Protein AF-A0A970VBU3-F1 (afdb_monomer)

Sequence (48 aa):
QRERFAAERDLAAARYGYLLGYLQLQAAVGAATTPAPLEEINSYLLAE

Nearest PDB structures (foldseek):
  3pip-assembly1_V  TM=3.738E-01  e=2.382E+00  Deinococcus radiodurans

Solvent-accessible surface area (backbone atoms only — not comparable to full-atom values): 2844 Å² total; per-residue (Å²): 109,73,67,56,56,50,50,54,51,52,51,51,51,52,52,53,52,49,57,51,50,52,51,52,51,37,43,76,73,66,54,63,84,51,67,60,70,58,54,54,52,49,53,65,67,71,72,114

Mean predicted aligned error: 5.88 Å

Structure (mmCIF, N/CA/C/O backbone):
data_AF-A0A970VBU3-F1
#
_entry.id   AF-A0A970VBU3-F1
#
loop_
_atom_site.group_PDB
_atom_site.id
_atom_site.type_symbol
_atom_site.label_atom_id
_atom_site.label_alt_id
_atom_site.label_comp_id
_atom_site.label_asym_id
_atom_site.label_entity_id
_atom_site.label_seq_id
_atom_site.pdbx_PDB_ins_code
_atom_site.Cartn_x
_atom_site.Cartn_y
_atom_site.Cartn_z
_atom_site.occupancy
_atom_site.B_iso_or_equiv
_atom_site.auth_seq_id
_atom_site.auth_comp_id
_atom_site.auth_asym_id
_atom_site.auth_atom_id
_atom_site.pdbx_PDB_model_num
ATOM 1 N N . GLN A 1 1 ? -16.597 3.805 23.056 1.00 67.25 1 GLN A N 1
ATOM 2 C CA . GLN A 1 1 ? -15.129 4.001 22.950 1.00 67.25 1 GLN A CA 1
ATOM 3 C C . GLN A 1 1 ? -14.425 2.818 22.285 1.00 67.25 1 GLN A C 1
ATOM 5 O O . GLN A 1 1 ? -13.745 3.054 21.302 1.00 67.25 1 GLN A O 1
ATOM 10 N N . ARG A 1 2 ? -14.618 1.562 22.730 1.00 78.12 2 ARG A N 1
ATOM 11 C CA . ARG A 1 2 ? -14.021 0.372 22.074 1.00 78.12 2 ARG A CA 1
ATOM 12 C C . ARG A 1 2 ? -14.316 0.261 20.571 1.00 78.12 2 ARG A C 1
ATOM 14 O O . ARG A 1 2 ? -13.397 0.055 19.795 1.00 78.12 2 ARG A O 1
ATOM 21 N N . GLU A 1 3 ? -15.569 0.462 20.173 1.00 81.38 3 GLU A N 1
ATOM 22 C CA . GLU A 1 3 ? -15.978 0.419 18.758 1.00 81.38 3 GLU A CA 1
ATOM 23 C C . GLU A 1 3 ? -15.320 1.515 17.914 1.00 81.38 3 GLU A C 1
ATOM 25 O O . GLU A 1 3 ? -14.963 1.275 16.768 1.00 81.38 3 GLU A O 1
ATOM 30 N N . ARG A 1 4 ? -15.085 2.696 18.498 1.00 79.81 4 ARG A N 1
ATOM 31 C CA . ARG A 1 4 ? -14.397 3.800 17.819 1.00 79.81 4 ARG A CA 1
ATOM 32 C C . ARG A 1 4 ? -12.937 3.453 17.530 1.00 79.81 4 ARG A C 1
ATOM 34 O O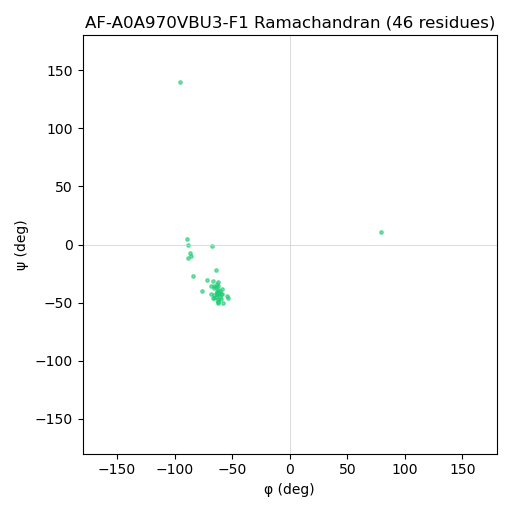 . ARG A 1 4 ? -12.493 3.633 16.407 1.00 79.81 4 ARG A O 1
ATOM 41 N N . PHE A 1 5 ? -12.220 2.905 18.511 1.00 86.69 5 PHE A N 1
ATOM 42 C CA . PHE A 1 5 ? -10.834 2.472 18.306 1.00 86.69 5 PHE A CA 1
ATOM 43 C C . PHE A 1 5 ? -10.726 1.302 17.323 1.00 86.69 5 PHE A C 1
ATOM 45 O O . PHE A 1 5 ? -9.778 1.244 16.547 1.00 86.69 5 PHE A O 1
ATOM 52 N N . ALA A 1 6 ? -11.698 0.383 17.331 1.00 89.88 6 ALA A N 1
ATOM 53 C CA . ALA A 1 6 ? -11.771 -0.676 16.329 1.00 89.88 6 ALA A CA 1
ATOM 54 C C . ALA A 1 6 ? -11.954 -0.088 14.921 1.00 89.88 6 ALA A C 1
ATOM 56 O O . ALA A 1 6 ? -11.173 -0.404 14.033 1.00 89.88 6 ALA A O 1
ATOM 57 N N . ALA A 1 7 ? -12.896 0.843 14.749 1.00 91.44 7 ALA A N 1
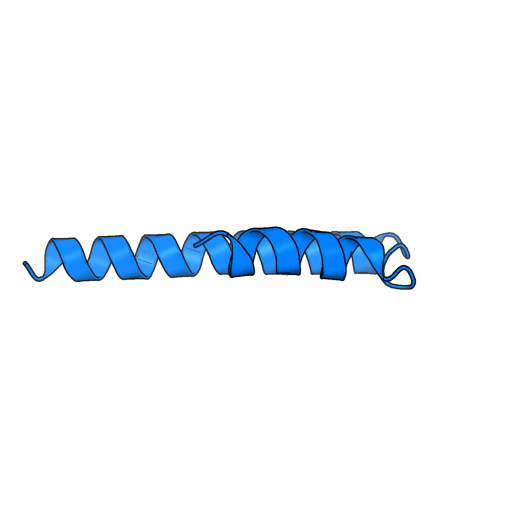ATOM 58 C CA . ALA A 1 7 ? -13.144 1.502 13.470 1.00 91.44 7 ALA A CA 1
ATOM 59 C C . ALA A 1 7 ? -11.938 2.316 12.965 1.00 91.44 7 ALA A C 1
ATOM 61 O O . ALA A 1 7 ? -11.600 2.235 11.789 1.00 91.44 7 ALA A O 1
ATOM 62 N N . GLU A 1 8 ? -11.260 3.070 13.837 1.00 90.44 8 GLU A N 1
ATOM 63 C CA . GLU A 1 8 ? -10.052 3.831 13.479 1.00 90.44 8 GLU A CA 1
ATOM 64 C C . GLU A 1 8 ? -8.911 2.898 13.036 1.00 90.44 8 GLU A C 1
ATOM 66 O O . GLU A 1 8 ? -8.236 3.158 12.039 1.00 90.44 8 GLU A O 1
ATOM 71 N N . ARG A 1 9 ? -8.732 1.767 13.727 1.00 92.56 9 ARG A N 1
ATOM 72 C CA . ARG A 1 9 ? -7.719 0.767 13.375 1.00 92.56 9 ARG A CA 1
ATOM 73 C C . ARG A 1 9 ? -8.046 0.057 12.061 1.00 92.56 9 ARG A C 1
ATOM 75 O O . ARG A 1 9 ? -7.152 -0.152 11.245 1.00 92.56 9 ARG A O 1
ATOM 82 N N . ASP A 1 10 ? -9.306 -0.302 11.851 1.00 95.00 10 ASP A N 1
ATOM 83 C CA . ASP A 1 10 ? -9.747 -0.974 10.629 1.00 95.00 10 ASP A CA 1
ATOM 84 C C . ASP A 1 10 ? -9.656 -0.018 9.422 1.00 95.00 10 ASP A C 1
ATOM 86 O O . ASP A 1 10 ? -9.232 -0.424 8.339 1.00 95.00 10 ASP A O 1
ATOM 90 N N . LEU A 1 11 ? -9.935 1.277 9.624 1.00 93.00 11 LEU A N 1
ATOM 91 C CA . LEU A 1 11 ? -9.713 2.325 8.625 1.00 93.00 11 LEU A CA 1
ATOM 92 C C . LEU A 1 11 ? -8.228 2.460 8.261 1.00 93.00 11 LEU A C 1
ATOM 94 O O . LEU A 1 11 ? -7.889 2.508 7.078 1.00 93.00 11 LEU A O 1
ATOM 98 N N . ALA A 1 12 ? -7.338 2.496 9.256 1.00 90.56 12 ALA A N 1
ATOM 99 C CA . ALA A 1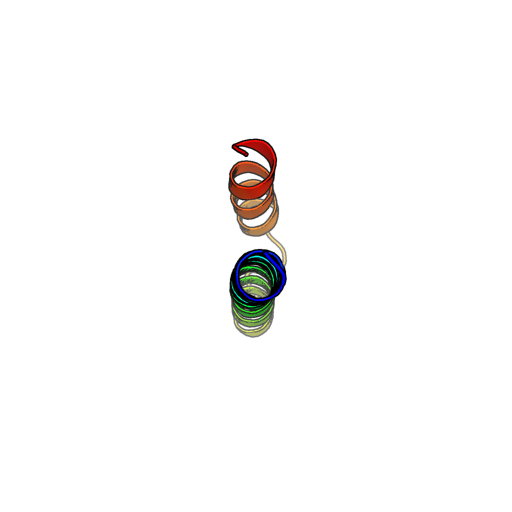 12 ? -5.898 2.549 9.016 1.00 90.56 12 ALA A CA 1
ATOM 100 C C . ALA A 1 12 ? -5.412 1.311 8.242 1.00 90.56 12 ALA A C 1
ATOM 102 O O . ALA A 1 12 ? -4.694 1.440 7.249 1.00 90.56 12 ALA A O 1
ATOM 103 N N . ALA A 1 13 ? -5.860 0.114 8.634 1.00 94.75 13 ALA A N 1
ATOM 104 C CA . ALA A 1 13 ? -5.521 -1.129 7.946 1.00 94.75 13 ALA A CA 1
ATOM 105 C C . ALA A 1 13 ? -5.972 -1.122 6.475 1.00 94.75 13 ALA A C 1
ATOM 107 O O . ALA A 1 13 ? -5.202 -1.509 5.595 1.00 94.75 13 ALA A O 1
ATOM 108 N N . ALA A 1 14 ? -7.183 -0.631 6.193 1.00 95.44 14 ALA A N 1
ATOM 109 C CA . ALA A 1 14 ? -7.695 -0.514 4.830 1.00 95.44 14 ALA A CA 1
ATOM 110 C C . ALA A 1 14 ? -6.858 0.450 3.971 1.00 95.44 14 ALA A C 1
ATOM 112 O O . ALA A 1 14 ? -6.536 0.131 2.825 1.00 95.44 14 ALA A O 1
ATOM 113 N N . ARG A 1 15 ? -6.454 1.600 4.529 1.00 93.31 15 ARG A N 1
ATOM 114 C CA . ARG A 1 15 ? -5.614 2.591 3.832 1.00 93.31 15 ARG A CA 1
ATOM 115 C C . ARG A 1 15 ? -4.249 2.020 3.458 1.00 93.31 15 ARG A C 1
ATOM 117 O O . ARG A 1 15 ? -3.855 2.101 2.297 1.00 93.31 15 ARG A O 1
ATOM 124 N N . TYR A 1 16 ? -3.554 1.391 4.405 1.00 92.25 16 TYR A N 1
ATOM 125 C CA . TYR A 1 16 ? -2.258 0.770 4.116 1.00 92.25 16 TYR A CA 1
ATOM 126 C C . TYR A 1 16 ? -2.381 -0.410 3.149 1.00 92.25 16 TYR A C 1
ATOM 128 O O . TYR A 1 16 ? -1.541 -0.559 2.26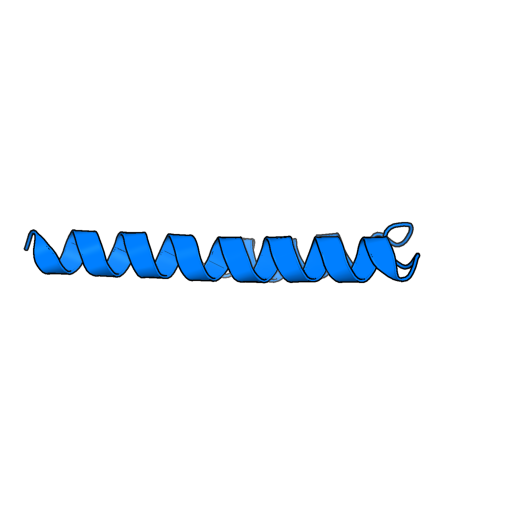4 1.00 92.25 16 TYR A O 1
ATOM 136 N N . GLY 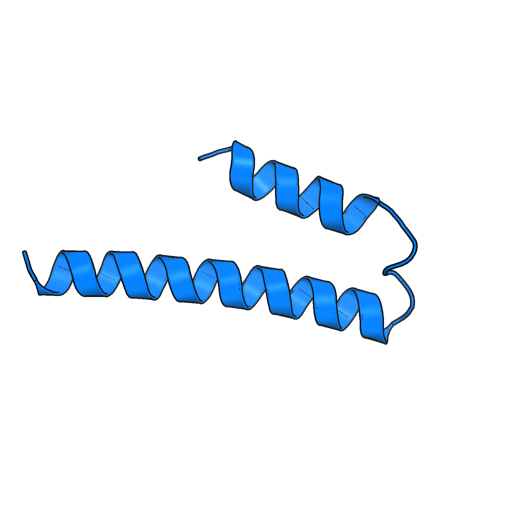A 1 17 ? -3.444 -1.212 3.268 1.00 95.25 17 GLY A N 1
ATOM 137 C CA . GLY A 1 17 ? -3.725 -2.301 2.333 1.00 95.25 17 GLY A CA 1
ATOM 138 C C . GLY A 1 17 ? -3.888 -1.811 0.891 1.00 95.25 17 GLY A C 1
ATOM 139 O O . GLY A 1 17 ? -3.319 -2.404 -0.024 1.00 95.25 17 GLY A O 1
ATOM 140 N N . TYR A 1 18 ? -4.593 -0.695 0.691 1.00 91.75 18 TYR A N 1
ATOM 141 C CA . TYR A 1 18 ? -4.735 -0.062 -0.621 1.00 91.75 18 TYR A CA 1
ATOM 142 C C . TYR A 1 18 ? -3.388 0.402 -1.197 1.00 91.75 18 TYR A C 1
ATOM 144 O O . TYR A 1 18 ? -3.055 0.050 -2.329 1.00 91.75 18 TYR A O 1
ATOM 152 N N . LEU A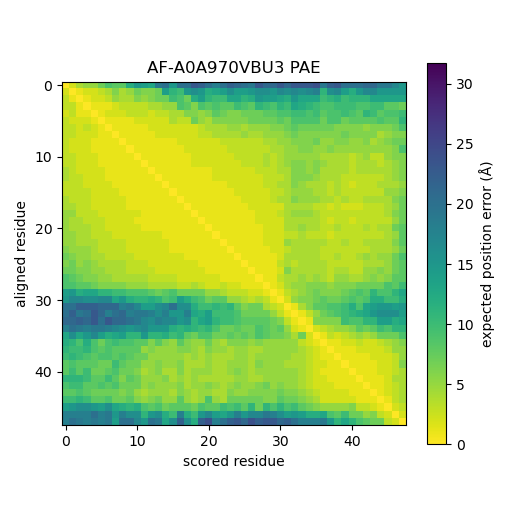 1 19 ? -2.590 1.141 -0.415 1.00 90.81 19 LEU A N 1
ATOM 153 C CA . LEU A 1 19 ? -1.291 1.663 -0.865 1.00 90.81 19 LEU A CA 1
ATOM 154 C C . LEU A 1 19 ? -0.315 0.534 -1.225 1.00 90.81 19 LEU A C 1
ATOM 156 O O . LEU A 1 19 ? 0.376 0.602 -2.242 1.00 90.81 19 LEU A O 1
ATOM 160 N N . LEU A 1 20 ? -0.295 -0.539 -0.428 1.00 91.25 20 LEU A N 1
ATOM 161 C CA . LEU A 1 20 ? 0.511 -1.721 -0.717 1.00 91.25 20 LEU A CA 1
ATOM 162 C C . LEU A 1 20 ? 0.054 -2.418 -2.005 1.00 91.25 20 LEU A C 1
ATOM 164 O O . LEU A 1 20 ? 0.890 -2.768 -2.837 1.00 91.25 20 LEU A O 1
ATOM 168 N N . GLY A 1 21 ? -1.256 -2.598 -2.188 1.00 92.69 21 GLY A N 1
ATOM 169 C CA . GLY A 1 21 ? -1.811 -3.201 -3.401 1.00 92.69 21 GLY A CA 1
ATOM 170 C C . GLY A 1 21 ? -1.479 -2.396 -4.660 1.00 92.69 21 GLY A C 1
ATOM 171 O O . GLY A 1 21 ? -1.107 -2.972 -5.682 1.00 92.69 21 GLY A O 1
ATOM 172 N N . TYR A 1 22 ? -1.526 -1.065 -4.574 1.00 89.38 22 TYR A N 1
ATOM 173 C CA . TYR A 1 22 ? -1.106 -0.177 -5.657 1.00 89.38 22 TYR A CA 1
ATOM 174 C C . TYR A 1 22 ? 0.370 -0.383 -6.030 1.00 89.38 22 TYR A C 1
ATOM 176 O O . TYR A 1 22 ? 0.679 -0.582 -7.205 1.00 89.38 22 TYR A O 1
ATOM 184 N N . LEU A 1 23 ? 1.280 -0.439 -5.049 1.00 87.75 2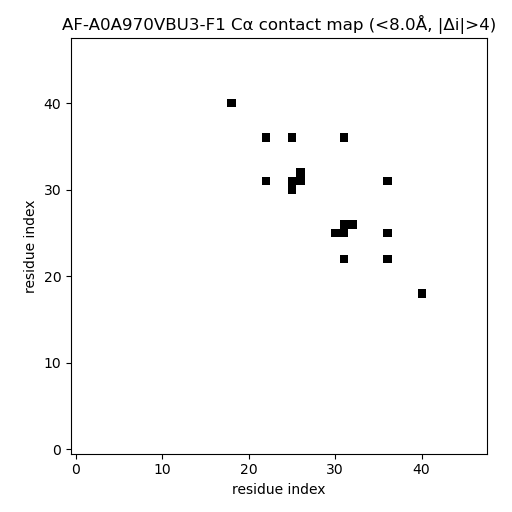3 LEU A N 1
ATOM 185 C CA . LEU A 1 23 ? 2.702 -0.715 -5.305 1.00 87.75 23 LEU A CA 1
ATOM 186 C C . LEU A 1 23 ? 2.936 -2.087 -5.935 1.00 87.75 23 LEU A C 1
ATOM 188 O O . LEU A 1 23 ? 3.742 -2.216 -6.856 1.00 87.75 23 LEU A O 1
ATOM 192 N N . GLN A 1 24 ? 2.230 -3.111 -5.458 1.00 90.44 24 GLN A N 1
ATOM 193 C CA . GLN A 1 24 ? 2.319 -4.458 -6.018 1.00 90.44 24 GLN A CA 1
ATOM 194 C C . GLN A 1 24 ? 1.858 -4.491 -7.480 1.00 90.44 24 GLN A C 1
ATOM 196 O O . GLN A 1 24 ? 2.495 -5.149 -8.302 1.00 90.44 24 GLN A O 1
ATOM 201 N N . LEU A 1 25 ? 0.801 -3.749 -7.825 1.00 90.88 25 LEU A N 1
ATOM 202 C CA . LEU A 1 25 ? 0.330 -3.626 -9.203 1.00 90.88 25 LEU A CA 1
ATOM 203 C C . LEU A 1 25 ? 1.358 -2.909 -10.085 1.00 90.88 25 LEU A C 1
ATOM 205 O O . LEU A 1 25 ? 1.686 -3.405 -11.161 1.00 90.88 25 LEU A O 1
ATOM 209 N N . GLN A 1 26 ? 1.913 -1.790 -9.608 1.00 87.88 26 GLN A N 1
ATOM 210 C CA . GLN A 1 26 ? 2.972 -1.056 -10.309 1.00 87.88 26 GLN A CA 1
ATOM 211 C C . GLN A 1 26 ? 4.210 -1.938 -10.540 1.00 87.88 26 GLN A C 1
ATOM 213 O O . GLN A 1 26 ? 4.812 -1.915 -11.615 1.00 87.88 26 GLN A O 1
ATOM 218 N N . ALA A 1 27 ? 4.565 -2.781 -9.568 1.00 87.50 27 ALA A N 1
ATOM 219 C CA . ALA A 1 27 ? 5.633 -3.763 -9.721 1.00 87.50 27 ALA A CA 1
ATOM 220 C C . ALA A 1 27 ? 5.306 -4.835 -10.765 1.00 87.50 27 ALA A C 1
ATOM 222 O O . ALA A 1 27 ? 6.152 -5.137 -11.607 1.00 87.50 27 ALA A O 1
ATOM 223 N N . ALA A 1 28 ? 4.082 -5.367 -10.762 1.00 90.06 28 ALA A N 1
ATOM 224 C CA . ALA A 1 28 ? 3.653 -6.392 -11.709 1.00 90.06 28 ALA A CA 1
ATOM 225 C C . ALA A 1 28 ? 3.673 -5.910 -13.171 1.00 90.06 28 ALA A C 1
ATOM 227 O O . ALA A 1 28 ? 3.965 -6.699 -14.067 1.00 90.06 28 ALA A O 1
ATOM 228 N N . VAL A 1 29 ? 3.408 -4.621 -13.417 1.00 88.94 29 VAL A N 1
ATOM 229 C CA . VAL A 1 29 ? 3.457 -4.018 -14.764 1.00 88.94 29 VAL A CA 1
ATOM 230 C C . VAL A 1 29 ? 4.842 -3.475 -15.147 1.00 88.94 29 VAL A C 1
ATOM 232 O O . VAL A 1 29 ? 4.992 -2.872 -16.207 1.00 88.94 29 VAL A O 1
ATOM 235 N N . GLY A 1 30 ? 5.864 -3.680 -14.307 1.00 82.00 30 GLY A N 1
ATOM 236 C CA . GLY A 1 30 ? 7.240 -3.242 -14.572 1.00 82.00 30 GLY A CA 1
ATOM 237 C C . GLY A 1 30 ? 7.512 -1.753 -14.317 1.00 82.00 30 GLY A C 1
ATOM 238 O O . GLY A 1 30 ? 8.581 -1.265 -14.673 1.00 82.00 30 GLY A O 1
ATOM 239 N N . ALA A 1 31 ? 6.585 -1.031 -13.681 1.00 76.38 31 ALA A N 1
ATOM 240 C CA . ALA A 1 31 ? 6.708 0.395 -13.361 1.00 76.38 31 ALA A CA 1
ATOM 241 C C . ALA A 1 31 ? 7.436 0.679 -12.027 1.00 76.38 31 ALA A C 1
ATOM 243 O O . ALA A 1 31 ? 7.775 1.828 -11.734 1.00 76.38 31 ALA A O 1
ATOM 244 N N . ALA A 1 32 ? 7.740 -0.357 -11.233 1.00 65.19 32 ALA A N 1
ATOM 245 C CA . ALA A 1 32 ? 8.425 -0.238 -9.936 1.00 65.19 32 ALA A CA 1
ATOM 246 C C . ALA A 1 32 ? 9.894 0.231 -9.996 1.00 65.19 32 ALA A C 1
ATOM 248 O O . ALA A 1 32 ? 10.532 0.366 -8.956 1.00 65.19 32 ALA A O 1
ATOM 249 N N . THR A 1 33 ? 10.453 0.479 -11.182 1.00 63.75 33 THR A N 1
ATOM 250 C CA . THR A 1 33 ? 11.814 1.020 -11.348 1.00 63.75 33 THR A CA 1
ATOM 251 C C . THR A 1 33 ? 11.869 2.545 -11.278 1.00 63.75 33 THR A C 1
ATOM 253 O O . THR A 1 33 ? 12.958 3.113 -11.209 1.00 63.75 33 THR A O 1
ATOM 256 N N . THR A 1 34 ? 10.715 3.216 -11.292 1.00 64.69 34 THR A N 1
ATOM 257 C CA . THR A 1 34 ? 10.639 4.675 -11.186 1.00 64.69 34 THR A CA 1
ATOM 258 C C . THR A 1 34 ? 10.405 5.100 -9.731 1.00 64.69 34 THR A C 1
ATOM 260 O O . THR A 1 34 ? 9.627 4.450 -9.037 1.00 64.69 34 THR A O 1
ATOM 263 N N . PRO A 1 35 ? 11.043 6.179 -9.238 1.00 72.69 35 PRO A N 1
ATOM 264 C CA . PRO A 1 35 ? 10.798 6.699 -7.885 1.00 72.69 35 PRO A CA 1
ATOM 265 C C . PRO A 1 35 ? 9.369 7.223 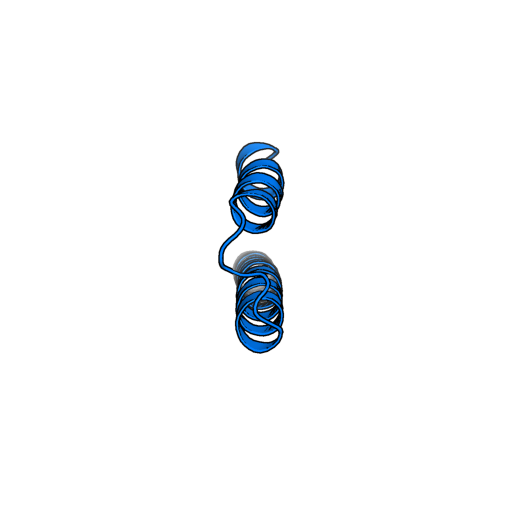-7.672 1.00 72.69 35 PRO A C 1
ATOM 267 O O . PRO A 1 35 ? 8.892 7.277 -6.541 1.00 72.69 35 PRO A O 1
ATOM 270 N N . ALA A 1 36 ? 8.678 7.581 -8.759 1.00 78.69 36 ALA A N 1
ATOM 271 C CA . ALA A 1 36 ? 7.410 8.305 -8.735 1.00 78.69 36 ALA A CA 1
ATOM 272 C C . ALA A 1 36 ? 6.303 7.657 -7.873 1.00 78.69 36 ALA A C 1
ATOM 274 O O . ALA A 1 36 ? 5.699 8.381 -7.085 1.00 78.69 36 ALA A O 1
ATOM 275 N N . PRO A 1 37 ? 6.050 6.330 -7.911 1.00 76.56 37 PRO A N 1
ATOM 276 C CA . PRO A 1 37 ? 5.020 5.717 -7.069 1.00 76.56 37 PRO A CA 1
ATOM 277 C C . PRO A 1 37 ? 5.353 5.772 -5.571 1.00 76.56 37 PRO A C 1
ATOM 279 O O . PRO A 1 37 ? 4.453 5.857 -4.741 1.00 76.56 37 PRO A O 1
ATOM 282 N N . LEU A 1 38 ? 6.639 5.730 -5.203 1.00 80.38 38 LEU A N 1
ATOM 283 C CA . LEU A 1 38 ? 7.064 5.850 -3.804 1.00 80.38 38 LEU A CA 1
ATOM 284 C C . LEU A 1 38 ? 6.980 7.299 -3.319 1.00 80.38 38 LEU A C 1
ATOM 286 O O . LEU A 1 38 ? 6.545 7.535 -2.195 1.00 80.38 38 LEU A O 1
ATOM 290 N N . GLU A 1 39 ? 7.356 8.263 -4.159 1.00 85.12 39 GLU A N 1
ATOM 291 C CA . GLU A 1 39 ? 7.223 9.695 -3.864 1.00 85.12 39 GLU A CA 1
ATOM 292 C C . GLU A 1 39 ? 5.752 10.105 -3.701 1.00 85.12 39 GLU A C 1
ATOM 294 O O . GLU A 1 39 ? 5.405 10.806 -2.748 1.00 85.12 39 GLU A O 1
ATOM 299 N N . GLU A 1 40 ? 4.876 9.601 -4.575 1.00 82.62 40 GLU A N 1
ATOM 300 C CA . GLU A 1 40 ? 3.426 9.794 -4.509 1.00 82.62 40 GLU A CA 1
ATOM 301 C C . GLU A 1 40 ? 2.858 9.274 -3.179 1.00 82.62 40 GLU A C 1
ATOM 303 O O . GLU A 1 40 ? 2.202 10.017 -2.447 1.00 82.62 40 GLU A O 1
ATOM 308 N N . ILE A 1 41 ? 3.184 8.037 -2.795 1.00 83.00 41 ILE A N 1
ATOM 309 C CA . ILE A 1 41 ? 2.737 7.456 -1.519 1.00 83.00 41 ILE A CA 1
ATOM 310 C C . ILE A 1 41 ? 3.291 8.225 -0.322 1.00 83.00 41 ILE A C 1
ATOM 312 O O . ILE A 1 41 ? 2.566 8.460 0.645 1.00 83.00 41 ILE A O 1
ATOM 316 N N . ASN A 1 42 ? 4.554 8.646 -0.379 1.00 83.88 42 ASN A N 1
ATOM 317 C CA . ASN A 1 42 ? 5.166 9.414 0.698 1.00 83.88 42 ASN A CA 1
ATOM 318 C C . ASN A 1 42 ? 4.449 10.760 0.903 1.00 83.88 42 ASN A C 1
ATOM 320 O O . ASN A 1 42 ? 4.266 11.187 2.041 1.00 83.88 42 ASN A O 1
ATOM 324 N N . SER A 1 43 ? 3.966 11.393 -0.173 1.00 84.88 43 SER A N 1
ATOM 325 C CA . SER A 1 43 ? 3.155 12.613 -0.069 1.00 84.88 43 SER A CA 1
ATOM 326 C C . SER A 1 43 ? 1.821 12.387 0.655 1.00 84.88 43 SER A C 1
ATOM 328 O O . SER A 1 43 ? 1.414 13.229 1.451 1.00 84.88 43 SER A O 1
ATOM 330 N N . TYR A 1 44 ? 1.176 11.231 0.457 1.00 82.56 44 TYR A N 1
ATOM 331 C CA . TYR A 1 44 ? -0.072 10.891 1.146 1.00 82.56 44 TYR A CA 1
ATOM 332 C C . TYR A 1 44 ? 0.126 10.585 2.631 1.00 82.56 44 TYR A C 1
ATOM 334 O O . TYR A 1 44 ? -0.775 10.838 3.423 1.00 82.56 4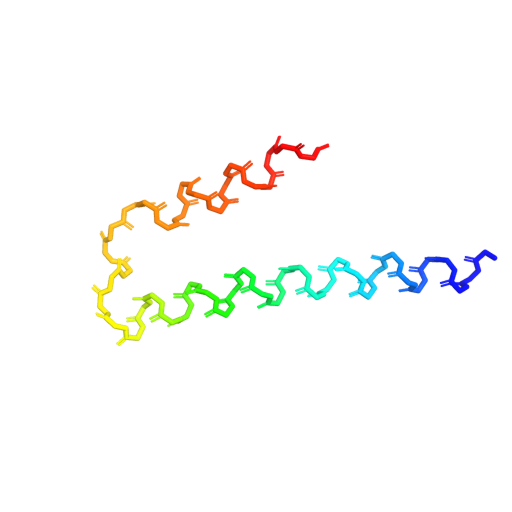4 TYR A O 1
ATOM 342 N N . LEU A 1 45 ? 1.291 10.054 3.011 1.00 79.44 45 LEU A N 1
ATOM 343 C CA . LEU A 1 45 ? 1.612 9.711 4.399 1.00 79.44 45 LEU A CA 1
ATOM 344 C C . LEU A 1 45 ? 2.126 10.902 5.219 1.00 79.44 45 LEU A C 1
ATOM 346 O O . LEU A 1 45 ? 1.976 10.899 6.434 1.00 79.44 45 LEU A O 1
ATOM 350 N N . LEU A 1 46 ? 2.737 11.902 4.574 1.00 78.88 46 LEU A N 1
ATOM 351 C CA . LEU A 1 46 ? 3.240 13.119 5.230 1.00 78.88 46 LEU A CA 1
ATOM 352 C C . LEU A 1 46 ? 2.194 14.241 5.340 1.00 78.88 46 LEU A C 1
ATOM 354 O O . LEU A 1 46 ? 2.451 15.241 6.004 1.00 78.88 46 LEU A O 1
ATOM 358 N N . ALA A 1 47 ? 1.056 14.111 4.651 1.00 64.00 47 ALA A N 1
ATOM 359 C CA . ALA A 1 47 ? -0.028 15.094 4.663 1.00 64.00 47 ALA A CA 1
ATOM 360 C C . ALA A 1 47 ? -1.061 14.881 5.795 1.00 64.00 47 ALA A C 1
ATOM 362 O O . ALA A 1 47 ? -2.007 15.665 5.890 1.00 64.00 47 ALA A O 1
ATOM 363 N N . GLU A 1 48 ? -0.889 13.849 6.632 1.00 52.16 48 GLU A N 1
ATOM 364 C CA . GLU A 1 48 ? -1.603 13.650 7.911 1.00 52.16 48 GLU A CA 1
ATOM 365 C C . GLU A 1 48 ? -0.810 14.222 9.094 1.00 52.16 48 GLU A C 1
ATOM 367 O O . GLU A 1 48 ? -1.466 14.760 10.017 1.00 52.16 48 GLU A O 1
#

Radius of gyration: 13.73 Å; Cα contacts (8 Å, |Δi|>4): 9; chains: 1; bounding box: 28×22×38 Å

pLDDT: mean 83.82, std 9.86, range [52.16, 95.44]

Secondary structure (DSSP, 8-state):
-HHHHHHHHHHHHHHHHHHHHHHHHHHHTT-TTSSHHHHHHHHHHH--

Foldseek 3Di:
DVVVVVVVVVVVVVVVVVLVVVLVVCVVVVNNVDCVSVVVVVVVVVVD